Protein AF-A0A847X820-F1 (afdb_monomer_lite)

Structure (mmCIF, N/CA/C/O backbone):
data_AF-A0A847X820-F1
#
_entry.id   AF-A0A847X820-F1
#
loop_
_atom_site.group_PDB
_atom_site.id
_atom_site.type_symbol
_atom_site.label_atom_id
_atom_site.label_alt_id
_atom_site.label_comp_id
_atom_site.label_asym_id
_atom_site.label_entity_id
_atom_site.label_seq_id
_atom_site.pdbx_PDB_ins_code
_atom_site.Cartn_x
_atom_site.Cartn_y
_atom_site.Cartn_z
_atom_site.occupancy
_atom_site.B_iso_or_equiv
_atom_site.auth_seq_id
_atom_site.auth_comp_id
_atom_site.auth_asym_id
_atom_site.auth_atom_id
_atom_site.pdbx_PDB_model_num
ATOM 1 N N . MET A 1 1 ? 26.864 -3.664 -6.763 1.00 65.81 1 MET A N 1
ATOM 2 C CA . MET A 1 1 ? 25.427 -3.933 -6.557 1.00 65.81 1 MET A CA 1
ATOM 3 C C . MET A 1 1 ? 25.105 -3.655 -5.098 1.00 65.81 1 MET A C 1
ATOM 5 O O . MET A 1 1 ? 25.712 -4.297 -4.251 1.00 65.81 1 MET A O 1
ATOM 9 N N . LYS A 1 2 ? 24.266 -2.655 -4.798 1.00 79.19 2 LYS A N 1
ATOM 10 C CA . LYS A 1 2 ? 24.006 -2.195 -3.414 1.00 79.19 2 LYS A CA 1
ATOM 11 C C . LYS A 1 2 ? 22.777 -2.823 -2.749 1.00 79.19 2 LYS A C 1
ATOM 13 O O . LYS A 1 2 ? 22.626 -2.723 -1.538 1.00 79.19 2 LYS A O 1
ATOM 18 N N . GLY A 1 3 ? 21.934 -3.497 -3.524 1.00 87.81 3 GLY A N 1
ATOM 19 C CA . GLY A 1 3 ? 20.710 -4.133 -3.048 1.00 87.81 3 GLY A CA 1
ATOM 20 C C . GLY A 1 3 ? 19.633 -4.079 -4.122 1.00 87.81 3 GLY A C 1
ATOM 21 O O . GLY A 1 3 ? 19.946 -3.999 -5.312 1.00 87.81 3 GLY A O 1
ATOM 22 N N . SER A 1 4 ? 18.378 -4.076 -3.693 1.00 90.62 4 SER A N 1
ATOM 23 C CA . SER A 1 4 ? 17.191 -3.908 -4.533 1.00 90.62 4 SER A CA 1
ATOM 24 C C . SER A 1 4 ? 16.281 -2.842 -3.935 1.00 90.62 4 SER A C 1
ATOM 26 O O . SER A 1 4 ? 16.193 -2.744 -2.711 1.00 90.62 4 SER A O 1
ATOM 28 N N . ILE A 1 5 ? 15.568 -2.107 -4.784 1.00 91.00 5 ILE A N 1
ATOM 29 C CA . ILE A 1 5 ? 14.412 -1.307 -4.369 1.00 91.00 5 ILE A CA 1
ATOM 30 C C . ILE A 1 5 ? 13.167 -2.101 -4.761 1.00 91.00 5 ILE A C 1
ATOM 32 O O . ILE A 1 5 ? 13.130 -2.717 -5.819 1.00 91.00 5 ILE A O 1
ATOM 36 N N . THR A 1 6 ? 12.192 -2.190 -3.866 1.00 93.31 6 THR A N 1
ATOM 37 C CA . 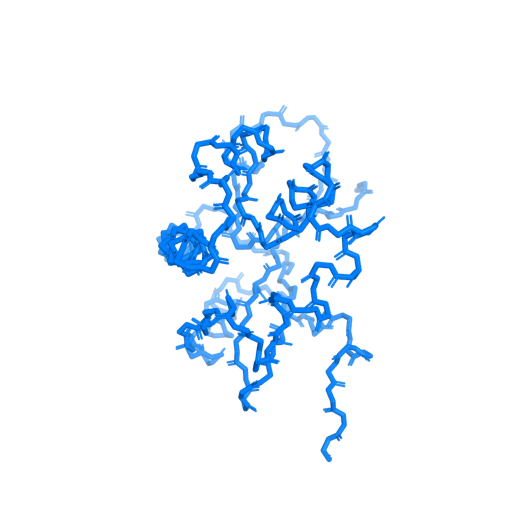THR A 1 6 ? 10.975 -2.987 -4.074 1.00 93.31 6 THR A CA 1
ATOM 38 C C . THR A 1 6 ? 9.798 -2.231 -3.489 1.00 93.31 6 THR A C 1
ATOM 40 O O . THR A 1 6 ? 9.193 -2.656 -2.509 1.00 93.31 6 THR A O 1
ATOM 43 N N . ASP A 1 7 ? 9.529 -1.055 -4.051 1.00 91.62 7 ASP A N 1
ATOM 44 C CA . ASP A 1 7 ? 8.403 -0.235 -3.619 1.00 91.62 7 ASP A CA 1
ATOM 45 C C . ASP A 1 7 ? 7.068 -0.921 -3.953 1.00 91.62 7 ASP A C 1
ATOM 47 O O . ASP A 1 7 ? 6.951 -1.717 -4.892 1.00 91.62 7 ASP A O 1
ATOM 51 N N . HIS A 1 8 ? 6.045 -0.618 -3.152 1.00 90.69 8 HIS A N 1
ATOM 52 C CA . HIS A 1 8 ? 4.735 -1.251 -3.267 1.00 90.69 8 HIS A CA 1
ATOM 53 C C . HIS A 1 8 ? 3.977 -0.824 -4.522 1.00 90.69 8 HIS A C 1
ATOM 55 O O . HIS A 1 8 ? 3.471 0.292 -4.574 1.00 90.69 8 HIS A O 1
ATOM 61 N N . ASP A 1 9 ? 3.778 -1.736 -5.471 1.00 90.19 9 ASP A N 1
ATOM 62 C CA . ASP A 1 9 ? 3.012 -1.492 -6.700 1.00 90.19 9 ASP A CA 1
ATOM 63 C C . ASP A 1 9 ? 3.512 -0.272 -7.532 1.00 90.19 9 ASP A C 1
ATOM 65 O O . ASP A 1 9 ? 2.728 0.302 -8.287 1.00 90.19 9 ASP A O 1
ATOM 69 N N . ASN A 1 10 ? 4.777 0.162 -7.394 1.00 91.06 10 ASN A N 1
ATOM 70 C CA . ASN A 1 10 ? 5.304 1.383 -8.034 1.00 91.06 10 ASN A CA 1
ATOM 71 C C . ASN A 1 10 ? 6.754 1.222 -8.522 1.00 91.06 10 ASN A C 1
ATOM 73 O O . ASN A 1 10 ? 7.566 0.559 -7.881 1.00 91.06 10 ASN A O 1
ATOM 77 N N . LEU A 1 11 ? 7.071 1.882 -9.641 1.00 91.31 11 LEU A N 1
ATOM 78 C CA . LEU A 1 11 ? 8.383 1.901 -10.297 1.00 91.31 11 LEU A CA 1
ATOM 79 C C . LEU A 1 11 ? 8.981 3.304 -10.459 1.00 91.31 11 LEU A C 1
ATOM 81 O O . LEU A 1 11 ? 10.046 3.443 -11.058 1.00 91.31 11 LEU A O 1
ATOM 85 N N . GLU A 1 12 ? 8.343 4.350 -9.926 1.00 88.69 12 GLU A N 1
ATOM 86 C CA . GLU A 1 12 ? 8.793 5.743 -10.067 1.00 88.69 12 GLU A CA 1
ATOM 87 C C . GLU A 1 12 ? 10.259 5.964 -9.682 1.00 88.69 12 GLU A C 1
ATOM 89 O O . GLU A 1 12 ? 10.933 6.778 -10.317 1.00 88.69 12 GLU A O 1
ATOM 94 N N . TYR A 1 13 ? 10.779 5.220 -8.697 1.00 87.88 13 TYR A N 1
ATOM 95 C CA . TYR A 1 13 ? 12.195 5.271 -8.332 1.00 87.88 13 TYR A CA 1
ATOM 96 C C . TYR A 1 13 ? 13.111 5.042 -9.544 1.00 87.88 13 TYR A C 1
ATOM 98 O O . TYR A 1 13 ? 14.100 5.758 -9.702 1.00 87.88 13 TYR A O 1
ATOM 106 N N . TYR A 1 14 ? 12.770 4.085 -10.411 1.00 87.88 14 TYR A N 1
ATOM 107 C CA . TYR A 1 14 ? 13.553 3.720 -11.593 1.00 87.88 14 TYR A CA 1
ATOM 108 C C . TYR A 1 14 ? 13.340 4.676 -12.769 1.00 87.88 14 TYR A C 1
ATOM 110 O O . TYR A 1 14 ? 14.263 4.902 -13.546 1.00 87.88 14 TYR A O 1
ATOM 118 N N . LEU A 1 15 ? 12.145 5.257 -12.894 1.00 85.94 15 LEU A N 1
ATOM 119 C CA . LEU A 1 15 ? 11.792 6.142 -14.009 1.00 85.94 15 LEU A CA 1
ATOM 120 C C . LEU A 1 15 ? 12.326 7.566 -13.835 1.00 85.94 15 LEU A C 1
ATOM 122 O O . LEU A 1 15 ? 12.746 8.198 -14.802 1.00 85.94 15 LEU A O 1
ATOM 126 N N . ASN A 1 16 ? 12.302 8.075 -12.602 1.00 83.00 16 ASN A N 1
ATOM 127 C CA . ASN A 1 16 ? 12.538 9.493 -12.323 1.00 83.00 16 ASN A CA 1
ATOM 128 C C . ASN A 1 16 ? 13.963 9.806 -11.874 1.00 83.00 16 ASN A C 1
ATOM 130 O O . ASN A 1 16 ? 14.294 10.968 -11.631 1.00 83.00 16 ASN A O 1
ATOM 134 N N . SER A 1 17 ? 14.819 8.794 -11.760 1.00 71.12 17 SER A N 1
ATOM 135 C CA . SER A 1 17 ? 16.104 8.971 -11.107 1.00 71.12 17 SER A CA 1
ATOM 136 C C . SER A 1 17 ? 17.277 8.598 -11.998 1.00 71.12 17 SER A C 1
ATOM 138 O O . SER A 1 17 ? 17.379 7.484 -12.505 1.00 71.12 17 SER A O 1
ATOM 140 N N . LYS A 1 18 ? 18.229 9.526 -12.113 1.00 63.91 18 LYS A N 1
ATOM 141 C CA . LYS A 1 18 ? 19.588 9.220 -12.559 1.00 63.91 18 LYS A CA 1
ATOM 142 C C . LYS A 1 18 ? 20.380 8.771 -11.339 1.00 63.91 18 LYS A C 1
ATOM 144 O O . LYS A 1 18 ? 20.942 9.604 -10.636 1.00 63.91 18 LYS A O 1
ATOM 149 N N . HIS A 1 19 ? 20.358 7.478 -11.043 1.00 66.31 19 HIS A N 1
ATOM 150 C CA . HIS A 1 19 ? 21.164 6.941 -9.950 1.00 66.31 19 HIS A CA 1
ATOM 151 C C . HIS A 1 19 ? 22.530 6.517 -10.477 1.00 66.31 19 HIS A C 1
ATOM 153 O O . HIS A 1 19 ? 22.615 5.710 -11.398 1.00 66.31 19 HIS A O 1
ATOM 159 N N . ASP A 1 20 ? 23.594 7.002 -9.838 1.00 61.19 20 ASP A N 1
ATOM 160 C CA . ASP A 1 20 ? 24.971 6.531 -10.064 1.00 61.19 20 ASP A CA 1
ATOM 161 C C . ASP A 1 20 ? 25.213 5.130 -9.456 1.00 61.19 20 ASP A C 1
ATOM 163 O O . ASP A 1 20 ? 26.300 4.557 -9.552 1.00 61.19 20 ASP A O 1
ATOM 167 N N . GLU A 1 21 ? 24.194 4.559 -8.805 1.00 72.44 21 GLU A N 1
ATOM 168 C CA . GLU A 1 21 ? 24.270 3.313 -8.053 1.00 72.44 21 GLU A CA 1
ATOM 169 C C . GLU A 1 21 ? 23.510 2.175 -8.737 1.00 72.44 21 GLU A C 1
ATOM 171 O O . GLU A 1 21 ? 22.346 2.296 -9.114 1.00 72.44 21 GLU A O 1
ATOM 176 N N . PHE A 1 22 ? 24.164 1.015 -8.835 1.00 80.00 22 PHE A N 1
ATOM 177 C CA . PHE A 1 22 ? 23.572 -0.185 -9.420 1.00 80.00 22 PHE A CA 1
ATOM 178 C C . PHE A 1 22 ? 22.734 -0.959 -8.384 1.00 80.00 22 PHE A C 1
ATOM 180 O O . PHE A 1 22 ? 23.289 -1.670 -7.526 1.00 80.00 22 PHE A O 1
ATOM 187 N N . PHE A 1 23 ? 21.408 -0.837 -8.485 1.00 87.62 23 PHE A N 1
ATOM 188 C CA . PHE A 1 23 ? 20.409 -1.653 -7.783 1.00 87.62 23 PHE A CA 1
ATOM 189 C C . PHE A 1 23 ? 19.844 -2.737 -8.705 1.00 87.62 23 PHE A C 1
ATOM 191 O O . PHE A 1 23 ? 19.736 -2.534 -9.910 1.00 87.62 23 PHE A O 1
ATOM 198 N N . ILE A 1 24 ? 19.439 -3.873 -8.133 1.00 91.88 24 ILE A N 1
ATOM 199 C CA . ILE A 1 24 ? 18.569 -4.823 -8.833 1.00 91.88 24 ILE A CA 1
ATOM 200 C C . ILE A 1 24 ? 17.181 -4.172 -8.957 1.00 91.88 24 ILE A C 1
ATOM 202 O O . ILE A 1 24 ? 16.617 -3.785 -7.924 1.00 91.88 24 ILE A O 1
ATOM 206 N N . PRO A 1 25 ? 16.619 -4.049 -10.175 1.00 92.88 25 PRO A N 1
ATOM 207 C CA . PRO A 1 25 ? 15.247 -3.607 -10.359 1.00 92.88 25 PRO A CA 1
ATOM 208 C C . PRO A 1 25 ? 14.265 -4.554 -9.683 1.00 92.88 25 PRO A C 1
ATOM 210 O O . PRO A 1 25 ? 14.356 -5.770 -9.874 1.00 92.88 25 PRO A O 1
ATOM 213 N N . GLY A 1 26 ? 13.332 -4.018 -8.907 1.00 95.19 26 GLY A N 1
ATOM 214 C CA . GLY A 1 26 ? 12.307 -4.820 -8.274 1.00 95.19 26 GLY A CA 1
ATOM 215 C C . GLY A 1 26 ? 11.063 -4.038 -7.882 1.00 95.19 26 GLY A C 1
ATOM 216 O O . GLY A 1 26 ? 11.023 -2.813 -7.904 1.00 95.19 26 GLY A O 1
ATOM 217 N N . ILE A 1 27 ? 10.020 -4.783 -7.548 1.00 95.69 27 ILE A N 1
ATOM 218 C CA . ILE A 1 27 ? 8.708 -4.264 -7.155 1.00 95.69 27 ILE A CA 1
ATOM 219 C C . ILE A 1 27 ? 8.065 -5.237 -6.173 1.00 95.69 27 ILE A C 1
ATOM 221 O O . ILE A 1 27 ? 8.247 -6.450 -6.293 1.00 95.69 27 ILE A O 1
ATOM 225 N N . GLU A 1 28 ? 7.317 -4.722 -5.202 1.00 95.56 28 GLU A N 1
ATOM 226 C CA . GLU A 1 28 ? 6.495 -5.543 -4.312 1.00 95.56 28 GLU A CA 1
ATOM 227 C C . GLU A 1 28 ? 5.017 -5.381 -4.672 1.00 95.56 28 GLU A C 1
ATOM 229 O O . GLU A 1 28 ? 4.390 -4.368 -4.356 1.00 95.56 28 GLU A O 1
ATOM 234 N N . PHE A 1 29 ? 4.436 -6.394 -5.311 1.00 93.69 29 PHE A N 1
ATOM 235 C CA . PHE A 1 29 ? 3.007 -6.417 -5.601 1.00 93.69 29 PHE A CA 1
ATOM 236 C C . PHE A 1 29 ? 2.221 -6.797 -4.355 1.00 93.69 29 PHE A C 1
ATOM 238 O O . PHE A 1 29 ? 2.383 -7.903 -3.840 1.00 93.69 29 PHE A O 1
ATOM 245 N N . GLY A 1 30 ? 1.319 -5.928 -3.903 1.00 90.44 30 GLY A N 1
ATOM 246 C CA . GLY A 1 30 ? 0.320 -6.310 -2.906 1.00 90.44 30 GLY A CA 1
ATOM 247 C C . GLY A 1 30 ? -0.856 -6.997 -3.594 1.00 90.44 30 GLY A C 1
ATOM 248 O O . GLY A 1 30 ? -1.427 -6.436 -4.523 1.00 90.44 30 GLY A O 1
ATOM 249 N N . LEU A 1 31 ? -1.283 -8.173 -3.156 1.00 88.06 31 LEU A N 1
ATOM 250 C CA . LEU A 1 31 ? -2.346 -8.951 -3.796 1.00 88.06 31 LEU A CA 1
ATOM 251 C C . LEU A 1 31 ? -3.326 -9.499 -2.767 1.00 88.06 31 LEU A C 1
ATOM 253 O O . LEU A 1 31 ? -3.097 -9.446 -1.561 1.00 88.06 31 LEU A O 1
ATOM 257 N N . THR A 1 32 ? -4.436 -10.029 -3.272 1.00 85.06 32 THR A N 1
ATOM 258 C CA . THR A 1 32 ? -5.392 -10.791 -2.474 1.00 85.06 32 THR A CA 1
ATOM 259 C C . THR A 1 32 ? -5.475 -12.197 -3.042 1.00 85.06 32 THR A C 1
ATOM 261 O O . THR A 1 32 ? -5.789 -12.372 -4.218 1.00 85.06 32 THR A O 1
ATOM 264 N N . TYR A 1 33 ? -5.200 -13.197 -2.211 1.00 84.56 33 TYR A N 1
ATOM 265 C CA . TYR A 1 33 ? -5.294 -14.607 -2.568 1.00 84.56 33 TYR A CA 1
ATOM 266 C C . TYR A 1 33 ? -6.067 -15.344 -1.481 1.00 84.56 33 TYR A C 1
ATOM 268 O O . TYR A 1 33 ? -5.734 -15.218 -0.309 1.00 84.56 33 TYR A O 1
ATOM 276 N N . LYS A 1 34 ? -7.125 -16.077 -1.858 1.00 83.38 34 LYS A N 1
ATOM 277 C CA . LYS A 1 34 ? -8.034 -16.751 -0.908 1.00 83.38 34 LYS A CA 1
ATOM 278 C C . LYS A 1 34 ? -8.510 -15.840 0.245 1.00 83.38 34 LYS A C 1
ATOM 280 O O . LYS A 1 34 ? -8.565 -16.257 1.391 1.00 83.38 34 LYS A O 1
ATOM 285 N N . ASN A 1 35 ? -8.863 -14.590 -0.066 1.00 77.69 35 ASN A N 1
ATOM 286 C CA . ASN A 1 35 ? -9.279 -13.561 0.904 1.00 77.69 35 ASN A CA 1
ATOM 287 C C . ASN A 1 35 ? -8.200 -13.112 1.910 1.00 77.69 35 ASN A C 1
ATOM 289 O O . ASN A 1 35 ? -8.509 -12.359 2.829 1.00 77.69 35 ASN A O 1
ATOM 293 N N . GLU A 1 36 ? -6.940 -13.500 1.714 1.00 81.00 36 GLU A N 1
ATOM 294 C CA . GLU A 1 36 ? -5.805 -13.027 2.505 1.00 81.00 36 GLU A CA 1
ATOM 295 C C . GLU A 1 36 ? -4.948 -12.053 1.689 1.00 81.00 36 GLU A C 1
ATOM 297 O O . GLU A 1 36 ? -4.828 -12.162 0.464 1.00 81.00 36 GLU A O 1
ATOM 302 N N . GLU A 1 37 ? -4.360 -11.072 2.371 1.00 84.75 37 GLU A N 1
ATOM 303 C CA . GLU A 1 37 ? -3.394 -10.150 1.773 1.00 84.75 37 GLU A CA 1
ATOM 304 C C . GLU A 1 37 ? -2.050 -10.870 1.641 1.00 84.75 37 GLU A C 1
ATOM 306 O O . GLU A 1 37 ? -1.482 -11.333 2.627 1.00 84.75 37 GLU A O 1
ATOM 311 N N . VAL A 1 38 ? -1.555 -10.992 0.412 1.00 88.50 38 VAL A N 1
ATOM 312 C CA . VAL A 1 38 ? -0.283 -11.655 0.104 1.00 88.50 38 VAL A CA 1
ATOM 313 C C . VAL A 1 38 ? 0.554 -10.734 -0.751 1.00 88.50 38 VAL A C 1
ATOM 315 O O . VAL A 1 38 ? 0.019 -10.039 -1.613 1.00 88.50 38 VAL A O 1
ATOM 318 N N . HIS A 1 39 ? 1.860 -10.707 -0.532 1.00 92.25 39 HIS A N 1
ATOM 319 C CA . HIS A 1 39 ? 2.743 -9.848 -1.307 1.00 92.25 39 HIS A CA 1
ATOM 320 C C . HIS A 1 39 ? 3.744 -10.682 -2.102 1.00 92.25 39 HIS A C 1
ATOM 322 O O . HIS A 1 39 ? 4.290 -11.667 -1.601 1.00 92.25 39 HIS A O 1
ATOM 328 N N . ILE A 1 40 ? 3.986 -10.287 -3.349 1.00 94.19 40 ILE A N 1
ATOM 329 C CA . ILE A 1 40 ? 4.953 -10.935 -4.235 1.00 94.19 40 ILE A CA 1
ATOM 330 C C . ILE A 1 40 ? 6.021 -9.913 -4.600 1.00 94.19 40 ILE A C 1
ATOM 332 O O . ILE A 1 40 ? 5.729 -8.896 -5.222 1.00 94.19 40 ILE A O 1
ATOM 336 N N . LEU A 1 41 ? 7.264 -10.211 -4.242 1.00 96.44 41 LEU A N 1
ATOM 337 C CA . LEU A 1 41 ? 8.432 -9.490 -4.730 1.00 96.44 41 LEU A CA 1
ATOM 338 C C . LEU A 1 41 ? 8.761 -9.998 -6.131 1.00 96.44 41 LEU A C 1
ATOM 340 O O . LEU A 1 41 ? 8.833 -11.208 -6.339 1.00 96.44 41 LEU A O 1
ATOM 344 N N . ALA A 1 42 ? 8.983 -9.093 -7.076 1.00 96.88 42 ALA A N 1
ATOM 345 C CA . ALA A 1 42 ? 9.525 -9.413 -8.388 1.00 96.88 42 ALA A CA 1
ATOM 346 C C . ALA A 1 42 ? 10.869 -8.709 -8.570 1.00 96.88 42 ALA A C 1
ATOM 348 O O . ALA A 1 42 ? 10.970 -7.513 -8.311 1.00 96.88 42 ALA A O 1
ATOM 349 N N . TYR A 1 43 ? 11.887 -9.445 -9.012 1.00 96.44 43 TYR A N 1
ATOM 350 C CA . TYR A 1 43 ? 13.251 -8.951 -9.219 1.00 96.44 43 TYR A CA 1
ATOM 351 C C . TYR A 1 43 ? 13.700 -9.129 -10.661 1.00 96.44 43 TYR A C 1
ATOM 353 O O . TYR A 1 43 ? 13.287 -10.080 -11.321 1.00 96.44 43 TYR A O 1
ATOM 361 N N . PHE A 1 44 ? 14.617 -8.267 -11.105 1.00 94.94 44 PHE A N 1
ATOM 362 C CA . PHE A 1 44 ? 15.106 -8.215 -12.486 1.00 94.94 44 PHE A CA 1
ATOM 363 C C . PHE A 1 44 ? 13.990 -7.923 -13.499 1.00 94.94 44 PHE A C 1
ATOM 365 O O . PHE A 1 44 ? 14.027 -8.404 -14.626 1.00 94.94 44 PHE A O 1
ATOM 372 N N . ILE A 1 45 ? 12.992 -7.147 -13.075 1.00 93.81 45 ILE A N 1
ATOM 373 C CA . ILE A 1 45 ? 11.916 -6.653 -13.939 1.00 93.81 45 ILE A CA 1
ATOM 374 C C . ILE A 1 45 ? 12.451 -5.653 -14.970 1.00 93.81 45 ILE A C 1
ATOM 376 O O . ILE A 1 45 ? 13.393 -4.908 -14.683 1.00 93.81 45 ILE A O 1
ATOM 380 N N . ASP A 1 46 ? 11.821 -5.599 -16.143 1.00 93.62 46 ASP A N 1
ATOM 381 C CA . ASP A 1 46 ? 12.033 -4.503 -17.081 1.00 93.62 46 ASP A CA 1
ATOM 382 C C . ASP A 1 46 ? 11.186 -3.306 -16.636 1.00 93.62 46 ASP A C 1
ATOM 384 O O . ASP A 1 46 ? 9.962 -3.296 -16.740 1.00 93.62 46 ASP A O 1
ATOM 388 N N . THR A 1 47 ? 11.842 -2.275 -16.108 1.00 91.75 47 THR A N 1
ATOM 389 C CA . THR A 1 47 ? 11.167 -1.084 -15.574 1.00 91.75 47 THR A CA 1
ATOM 390 C C . THR A 1 47 ? 10.569 -0.188 -16.657 1.00 91.75 47 THR A C 1
ATOM 392 O O . THR A 1 47 ? 9.895 0.783 -16.322 1.00 91.75 47 THR A O 1
ATOM 395 N N . TYR A 1 48 ? 10.819 -0.488 -17.935 1.00 91.81 48 TYR A N 1
ATOM 396 C CA . TYR A 1 48 ? 10.244 0.211 -19.083 1.00 91.81 48 TYR A CA 1
ATOM 397 C C . TYR A 1 48 ? 9.160 -0.605 -19.797 1.00 91.81 48 TYR A C 1
ATOM 399 O O . TYR A 1 48 ? 8.586 -0.117 -20.774 1.00 91.81 48 TYR A O 1
ATOM 407 N N . ASP A 1 49 ? 8.853 -1.817 -19.321 1.00 95.25 49 ASP A N 1
ATOM 408 C CA . ASP A 1 49 ? 7.778 -2.628 -19.882 1.00 95.25 49 ASP A CA 1
ATOM 409 C C . ASP A 1 49 ? 6.427 -1.911 -19.744 1.00 95.25 49 ASP A C 1
ATOM 411 O O . ASP A 1 49 ? 5.986 -1.544 -18.652 1.00 95.25 49 ASP A O 1
ATOM 415 N N . LYS A 1 50 ? 5.753 -1.702 -20.877 1.00 95.06 50 LYS A N 1
ATOM 416 C CA . LYS A 1 50 ? 4.521 -0.910 -20.925 1.00 95.06 50 LYS A CA 1
ATOM 417 C C . LYS A 1 50 ? 3.387 -1.577 -20.149 1.00 95.06 50 LYS A C 1
ATOM 419 O O . LYS A 1 50 ? 2.626 -0.884 -19.480 1.00 95.06 50 LYS A O 1
ATOM 424 N N . GLU A 1 51 ? 3.262 -2.899 -20.252 1.00 95.12 51 GLU A N 1
ATOM 425 C CA . GLU A 1 51 ? 2.201 -3.641 -19.567 1.00 95.12 51 GLU A CA 1
ATOM 426 C C . GLU A 1 51 ? 2.365 -3.544 -18.045 1.00 95.12 51 GLU A C 1
ATOM 428 O O . GLU A 1 51 ? 1.403 -3.239 -17.336 1.00 95.12 51 GLU A O 1
ATOM 433 N N . LEU A 1 52 ? 3.591 -3.714 -17.548 1.00 94.44 52 LEU A N 1
ATOM 434 C CA . LEU A 1 52 ? 3.923 -3.517 -16.144 1.00 94.44 52 LEU A CA 1
ATOM 435 C C . LEU A 1 52 ? 3.650 -2.079 -15.675 1.00 94.44 52 LEU A C 1
ATOM 437 O O . LEU A 1 52 ? 3.052 -1.883 -14.616 1.00 94.44 52 LEU A O 1
ATOM 441 N N . LEU A 1 53 ? 4.037 -1.068 -16.454 1.00 94.44 53 LEU A N 1
ATOM 442 C CA . LEU A 1 53 ? 3.781 0.333 -16.109 1.00 94.44 53 LEU A CA 1
ATOM 443 C C . LEU A 1 53 ? 2.281 0.640 -16.024 1.00 94.44 53 LEU A C 1
ATOM 445 O O . LEU A 1 53 ? 1.824 1.159 -15.003 1.00 94.44 53 LEU A O 1
ATOM 449 N N . ASP A 1 54 ? 1.500 0.254 -17.035 1.00 93.62 54 ASP A N 1
ATOM 450 C CA . ASP A 1 54 ? 0.042 0.440 -17.048 1.00 93.62 54 ASP A CA 1
ATOM 451 C C . ASP A 1 54 ? -0.621 -0.255 -15.844 1.00 93.62 54 ASP A C 1
ATOM 453 O O . ASP A 1 54 ? -1.528 0.287 -15.199 1.00 93.62 54 ASP A O 1
ATOM 457 N N . LEU A 1 55 ? -0.129 -1.445 -15.491 1.00 92.19 55 LEU A N 1
ATOM 458 C CA . LEU A 1 55 ? -0.561 -2.175 -14.310 1.00 92.19 55 LEU A CA 1
ATOM 459 C C . LEU A 1 55 ? -0.284 -1.390 -13.015 1.00 92.19 55 LEU A C 1
ATOM 461 O O . LEU A 1 55 ? -1.177 -1.289 -12.169 1.00 92.19 55 LEU A O 1
ATOM 465 N N . THR A 1 56 ? 0.919 -0.830 -12.838 1.00 92.38 56 THR A N 1
ATOM 466 C CA . THR A 1 56 ? 1.245 -0.049 -11.629 1.00 92.38 56 THR A CA 1
ATOM 467 C C . THR A 1 56 ? 0.344 1.175 -11.478 1.00 92.38 56 THR A C 1
ATOM 469 O O . THR A 1 56 ? -0.137 1.440 -10.377 1.00 92.38 56 THR A O 1
ATOM 472 N N . VAL A 1 57 ? 0.021 1.867 -12.576 1.00 92.38 57 VAL A N 1
ATOM 473 C CA . VAL A 1 57 ? -0.927 2.995 -12.572 1.00 92.38 57 VAL A CA 1
ATOM 474 C C . VAL A 1 57 ? -2.294 2.540 -12.064 1.00 92.38 57 VAL A C 1
ATOM 476 O O . VAL A 1 57 ? -2.817 3.100 -11.100 1.00 92.38 57 VAL A O 1
ATOM 479 N N . LYS A 1 58 ? -2.838 1.455 -12.627 1.00 91.69 58 LYS A N 1
ATOM 480 C CA . LYS A 1 58 ? -4.122 0.884 -12.195 1.00 91.69 58 LYS A CA 1
ATOM 481 C C . LYS A 1 58 ? -4.111 0.492 -10.713 1.00 91.69 58 LYS A C 1
ATOM 483 O O . LYS A 1 58 ? -5.069 0.763 -9.989 1.00 91.69 58 LYS A O 1
ATOM 488 N N . LEU A 1 59 ? -3.032 -0.128 -10.231 1.00 91.06 59 LEU A N 1
ATOM 489 C CA . LEU A 1 59 ? -2.892 -0.516 -8.822 1.00 91.06 59 LEU A CA 1
ATOM 490 C C . LEU A 1 59 ? -2.868 0.699 -7.882 1.00 91.06 59 LEU A C 1
ATOM 492 O O . LEU A 1 59 ? -3.483 0.658 -6.809 1.00 91.06 59 LEU A O 1
ATOM 496 N N . GLN A 1 60 ? -2.198 1.779 -8.284 1.00 90.88 60 GLN A N 1
ATOM 497 C CA . GLN A 1 60 ? -2.144 3.030 -7.530 1.00 90.88 60 GLN A CA 1
ATOM 498 C C . GLN A 1 60 ? -3.498 3.749 -7.511 1.00 90.88 60 GLN A C 1
ATOM 500 O O . GLN A 1 60 ? -3.952 4.176 -6.447 1.00 90.88 60 GLN A O 1
ATOM 505 N N . GLU A 1 61 ? -4.213 3.803 -8.634 1.00 92.06 61 GLU A N 1
ATOM 506 C CA . GLU A 1 61 ? -5.575 4.345 -8.683 1.00 92.06 61 GLU A CA 1
ATOM 507 C C . GLU A 1 61 ? -6.532 3.558 -7.776 1.00 92.06 61 GLU A C 1
ATOM 509 O O . GLU A 1 61 ? -7.284 4.134 -6.984 1.00 92.06 61 GLU A O 1
ATOM 514 N N . ASP A 1 62 ? -6.488 2.226 -7.843 1.00 91.94 62 ASP A N 1
ATOM 515 C CA . ASP A 1 62 ? -7.289 1.335 -7.003 1.00 91.94 62 ASP A CA 1
ATOM 516 C C . ASP A 1 62 ? -7.013 1.553 -5.512 1.00 91.94 62 ASP A C 1
ATOM 518 O O . ASP A 1 62 ? -7.931 1.559 -4.685 1.00 91.94 62 ASP A O 1
ATOM 522 N N . ARG A 1 63 ? -5.745 1.750 -5.157 1.00 92.56 63 ARG A N 1
ATOM 523 C CA . ARG A 1 63 ? -5.298 2.085 -3.805 1.00 92.56 63 ARG A CA 1
ATOM 524 C C . ARG A 1 63 ? -5.837 3.439 -3.355 1.00 92.56 63 ARG A C 1
ATOM 526 O O . ARG A 1 63 ? -6.454 3.487 -2.292 1.00 92.56 63 ARG A O 1
ATOM 533 N N . ASN A 1 64 ? -5.704 4.487 -4.162 1.00 93.56 64 ASN A N 1
ATOM 534 C CA . ASN A 1 64 ? -6.190 5.826 -3.821 1.00 93.56 64 ASN A CA 1
ATOM 535 C C . ASN A 1 64 ? -7.708 5.835 -3.609 1.00 93.56 64 ASN A C 1
ATOM 537 O O . ASN A 1 64 ? -8.192 6.358 -2.604 1.00 93.56 64 ASN A O 1
ATOM 541 N N . ARG A 1 65 ? -8.469 5.143 -4.470 1.00 94.81 65 ARG A N 1
ATOM 542 C CA . ARG A 1 65 ? -9.924 4.992 -4.292 1.00 94.81 65 ARG A CA 1
ATOM 543 C C . ARG A 1 65 ? -10.287 4.286 -2.986 1.00 94.81 65 ARG A C 1
ATOM 545 O O . ARG A 1 65 ? -11.274 4.654 -2.353 1.00 94.81 65 ARG A O 1
ATOM 552 N N . ARG A 1 66 ? -9.526 3.269 -2.568 1.00 95.00 66 ARG A N 1
ATOM 553 C CA . ARG A 1 66 ? -9.765 2.587 -1.283 1.00 95.00 66 ARG A CA 1
ATOM 554 C C . ARG A 1 66 ? -9.430 3.473 -0.094 1.00 95.00 66 ARG A C 1
ATOM 556 O O . ARG A 1 66 ? -10.217 3.506 0.840 1.00 95.00 66 ARG A O 1
ATOM 563 N N . ILE A 1 67 ? -8.324 4.215 -0.149 1.00 96.50 67 ILE A N 1
ATOM 564 C CA . ILE A 1 67 ? -7.962 5.183 0.894 1.00 96.50 67 ILE A CA 1
ATOM 565 C C . ILE A 1 67 ? -9.069 6.228 1.055 1.00 96.50 67 ILE A C 1
ATOM 567 O O . ILE A 1 67 ? -9.528 6.447 2.171 1.00 96.50 67 ILE A O 1
ATOM 571 N N . HIS A 1 68 ? -9.582 6.774 -0.051 1.00 96.88 68 HIS A N 1
ATOM 572 C CA . HIS A 1 68 ? -10.739 7.672 -0.031 1.00 96.88 68 HIS A CA 1
ATOM 573 C C . HIS A 1 68 ? -11.955 7.045 0.664 1.00 96.88 68 HIS A C 1
ATOM 575 O O . HIS A 1 68 ? -12.553 7.662 1.540 1.00 96.88 68 HIS A O 1
ATOM 581 N N . LYS A 1 69 ? -12.308 5.802 0.315 1.00 97.94 69 LYS A N 1
ATOM 582 C CA . LYS A 1 69 ? -13.433 5.090 0.942 1.00 97.94 69 LYS A CA 1
ATOM 583 C C . LYS A 1 69 ? -13.215 4.832 2.432 1.00 97.94 69 LYS A C 1
ATOM 585 O O . LYS A 1 69 ? -14.142 5.017 3.207 1.00 97.94 69 LYS A O 1
ATOM 590 N N . THR A 1 70 ? -12.011 4.437 2.843 1.00 98.25 70 THR A N 1
ATOM 591 C CA . THR A 1 70 ? -11.674 4.254 4.261 1.00 98.25 70 THR A CA 1
ATOM 592 C C . THR A 1 70 ? -11.820 5.563 5.032 1.00 98.25 70 THR A C 1
ATOM 594 O O . THR A 1 70 ? -12.372 5.556 6.127 1.00 98.25 70 THR A O 1
ATOM 597 N N . VAL A 1 71 ? -11.376 6.688 4.463 1.00 98.19 71 VAL A N 1
ATOM 598 C CA . VAL A 1 71 ? -11.553 8.011 5.079 1.00 98.19 71 VAL A CA 1
ATOM 599 C C . VAL A 1 71 ? -13.035 8.360 5.231 1.00 98.19 71 VAL A C 1
ATOM 601 O O . VAL A 1 71 ? -13.425 8.814 6.299 1.00 98.19 71 VAL A O 1
ATOM 604 N N . LEU A 1 72 ? -13.868 8.094 4.218 1.00 98.12 72 LEU A N 1
ATOM 605 C CA . LEU A 1 72 ? -15.318 8.309 4.313 1.00 98.12 72 LEU A CA 1
ATOM 606 C C . LEU A 1 72 ? -15.950 7.468 5.430 1.00 98.12 72 LEU A C 1
ATOM 608 O O . LEU A 1 72 ? -16.659 8.014 6.265 1.00 98.12 72 LEU A O 1
ATOM 612 N N . LEU A 1 73 ? -15.616 6.174 5.509 1.00 98.50 73 LEU A N 1
ATOM 613 C CA . LEU A 1 73 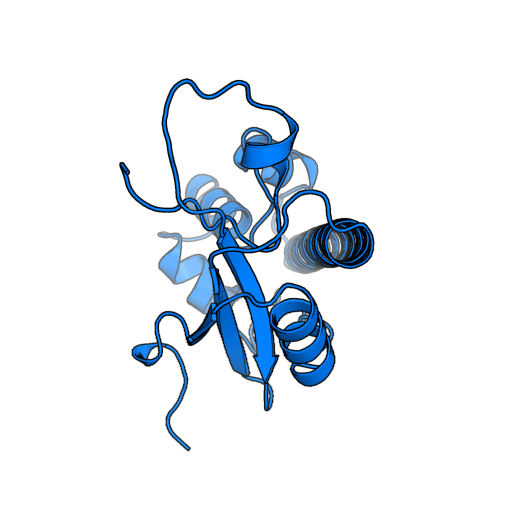? -16.106 5.295 6.579 1.00 98.50 73 LEU A CA 1
ATOM 614 C C . LEU A 1 73 ? -15.700 5.795 7.969 1.00 98.50 73 LEU A C 1
ATOM 616 O O . LEU A 1 73 ? -16.485 5.736 8.907 1.00 98.50 73 LEU A O 1
ATOM 620 N N . LEU A 1 74 ? -14.475 6.299 8.118 1.00 98.44 74 LEU A N 1
ATOM 621 C CA . LEU A 1 74 ? -14.029 6.897 9.374 1.00 98.44 74 LEU A CA 1
ATOM 622 C C . LEU A 1 74 ? -14.785 8.201 9.669 1.00 98.44 74 LEU A C 1
ATOM 624 O O . LEU A 1 74 ? -15.192 8.429 10.806 1.00 98.44 74 LEU A O 1
ATOM 628 N N . SER A 1 75 ? -15.036 9.033 8.661 1.00 97.06 75 SER A N 1
ATOM 629 C CA . SER A 1 75 ? -15.844 10.238 8.851 1.00 97.06 75 SER A CA 1
ATOM 630 C C . SER A 1 75 ? -17.259 9.907 9.333 1.00 97.06 75 SER A C 1
ATOM 632 O O . SER A 1 75 ? -17.750 10.562 10.251 1.00 97.06 75 SER A O 1
ATOM 634 N N . ASP A 1 76 ? -17.884 8.863 8.782 1.00 97.81 76 ASP A N 1
ATOM 635 C CA . ASP A 1 76 ? -19.212 8.389 9.199 1.00 97.81 76 ASP A 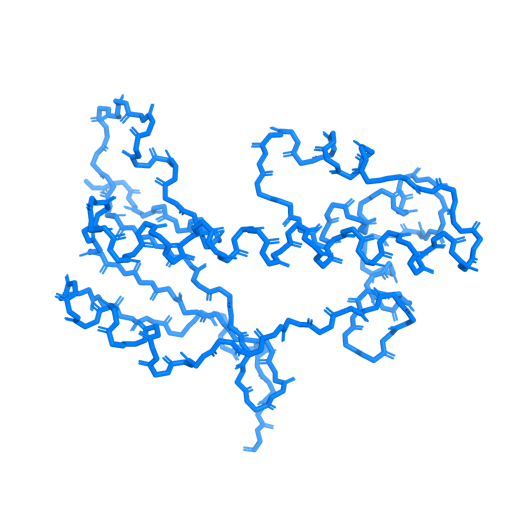CA 1
ATOM 636 C C . ASP A 1 76 ? -19.220 7.851 10.642 1.00 97.81 76 ASP A C 1
ATOM 638 O O . ASP A 1 76 ? -20.235 7.910 11.334 1.00 97.81 76 ASP A O 1
ATOM 642 N N . LEU A 1 77 ? -18.072 7.368 11.128 1.00 97.56 77 LEU A N 1
ATOM 643 C CA . LEU A 1 77 ? -17.866 6.946 12.519 1.00 97.56 77 LEU A CA 1
ATOM 644 C C . LEU A 1 77 ? -17.562 8.117 13.473 1.00 97.56 77 LEU A C 1
ATOM 646 O O . LEU A 1 77 ? -17.347 7.892 14.664 1.00 97.56 77 LEU A O 1
ATOM 650 N N . GLY A 1 78 ? -17.544 9.358 12.975 1.00 97.06 78 GLY A N 1
ATOM 651 C CA . GLY A 1 78 ? -17.305 10.567 13.766 1.00 97.06 78 GLY A CA 1
ATOM 652 C C . GLY A 1 78 ? -15.838 10.995 13.864 1.00 97.06 78 GLY A C 1
ATOM 653 O O . GLY A 1 78 ? -15.517 11.890 14.649 1.00 97.06 78 GLY A O 1
ATOM 654 N N . PHE A 1 79 ? -14.931 10.395 13.084 1.00 97.94 79 PHE A N 1
ATOM 655 C CA . PHE A 1 79 ? -13.538 10.840 13.022 1.00 97.94 79 PHE A CA 1
ATOM 656 C C . PHE A 1 79 ? -13.412 12.090 12.147 1.00 97.94 79 PHE A C 1
ATOM 658 O O . PHE A 1 79 ? -13.756 12.078 10.969 1.00 97.94 79 PHE A O 1
ATOM 665 N N . SER A 1 80 ? -12.843 13.166 12.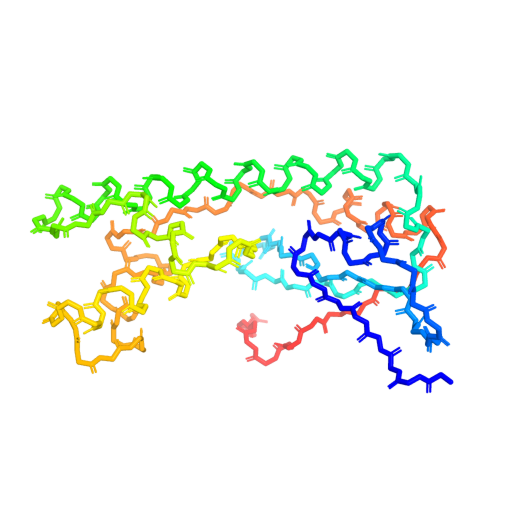691 1.00 97.06 80 SER A N 1
ATOM 666 C CA . SER A 1 80 ? -12.530 14.374 11.925 1.00 97.06 80 SER A CA 1
ATOM 667 C C . SER A 1 80 ? -11.212 14.182 11.175 1.00 97.06 80 SER A C 1
ATOM 669 O O . SER A 1 80 ? -10.170 14.696 11.593 1.00 97.06 80 SER A O 1
ATOM 671 N N . ILE A 1 81 ? -11.242 13.420 10.083 1.00 96.06 81 ILE A N 1
ATOM 672 C CA . ILE A 1 81 ? -10.096 13.190 9.196 1.00 96.06 81 ILE A CA 1
ATOM 673 C C . ILE A 1 81 ? -10.471 13.451 7.736 1.00 96.06 81 ILE A C 1
ATOM 675 O O . ILE A 1 81 ? -11.602 13.188 7.332 1.00 96.06 81 ILE A O 1
ATOM 679 N N . THR A 1 82 ? -9.522 13.929 6.932 1.00 96.75 82 THR A N 1
ATOM 680 C CA . THR A 1 82 ? -9.738 14.134 5.490 1.00 96.75 82 THR A CA 1
ATOM 681 C C . THR A 1 82 ? -8.727 13.379 4.634 1.00 96.75 82 THR A C 1
ATOM 683 O O . THR A 1 82 ? -7.663 12.967 5.104 1.00 96.75 82 THR A O 1
ATOM 686 N N . TYR A 1 83 ? -9.050 13.192 3.353 1.00 96.06 83 TYR A N 1
ATOM 687 C CA . TYR A 1 83 ? -8.150 12.529 2.411 1.00 96.06 83 TYR A CA 1
ATOM 688 C C . TYR A 1 83 ? -6.855 13.328 2.228 1.00 96.06 83 TYR A C 1
ATOM 690 O O . TYR A 1 83 ? -5.771 12.755 2.218 1.00 96.06 83 TYR A O 1
ATOM 698 N N . GLU A 1 84 ? -6.951 14.655 2.185 1.00 96.25 84 GLU A N 1
ATOM 699 C CA . GLU A 1 84 ? -5.816 15.567 2.033 1.00 96.25 84 GLU A CA 1
ATOM 700 C C . GLU A 1 84 ? -4.862 15.485 3.231 1.00 96.25 84 GLU A C 1
ATOM 702 O O . GLU A 1 84 ? -3.653 15.649 3.085 1.00 96.25 84 GLU A O 1
ATOM 707 N N . GLU A 1 85 ? -5.372 15.225 4.437 1.00 96.44 85 GLU A N 1
ATOM 708 C CA . GLU A 1 85 ? -4.515 14.987 5.600 1.00 96.44 85 GLU A CA 1
ATOM 709 C C . GLU A 1 85 ? -3.717 13.688 5.458 1.00 96.44 85 GLU A C 1
ATOM 711 O O . GLU A 1 85 ? -2.514 13.674 5.728 1.00 96.44 85 GLU A O 1
ATOM 716 N N . VAL A 1 86 ? -4.362 12.621 4.979 1.00 96.31 86 VAL A N 1
ATOM 717 C CA . VAL A 1 86 ? -3.700 11.340 4.688 1.00 96.31 86 VAL A CA 1
ATOM 718 C C . VAL A 1 86 ? -2.678 11.502 3.558 1.00 96.31 86 VAL A C 1
ATOM 720 O O . VAL A 1 86 ? -1.571 10.965 3.636 1.00 96.31 86 VAL A O 1
ATOM 723 N N . GLU A 1 87 ? -3.004 12.292 2.536 1.00 94.44 87 GLU A N 1
ATOM 724 C CA . GLU A 1 87 ? -2.099 12.618 1.437 1.00 94.44 87 GLU A CA 1
ATOM 725 C C . GLU A 1 87 ? -0.864 13.374 1.927 1.00 94.44 87 GLU A C 1
ATOM 727 O O . GLU A 1 87 ? 0.263 12.950 1.664 1.00 94.44 87 GLU A O 1
ATOM 732 N N . ARG A 1 88 ? -1.038 14.423 2.741 1.00 94.88 88 ARG A N 1
ATOM 733 C CA . ARG A 1 88 ? 0.090 15.143 3.354 1.00 94.88 88 ARG A CA 1
ATOM 734 C C . ARG A 1 88 ? 0.963 14.223 4.205 1.00 94.88 88 ARG A C 1
ATOM 736 O O . ARG A 1 88 ? 2.185 14.384 4.204 1.00 94.88 88 ARG A O 1
ATOM 743 N N . LYS A 1 89 ? 0.374 13.237 4.895 1.00 92.75 89 LYS A N 1
ATOM 744 C CA . LYS A 1 89 ? 1.136 12.252 5.681 1.00 92.75 89 LYS A CA 1
ATOM 745 C C . LYS A 1 89 ? 2.035 11.367 4.835 1.00 92.75 89 LYS A C 1
ATOM 747 O O . LYS A 1 89 ? 3.141 11.057 5.271 1.00 92.75 89 LYS A O 1
ATOM 752 N N . SER A 1 90 ? 1.624 11.050 3.611 1.00 90.62 90 SER A N 1
ATOM 753 C CA . SER A 1 90 ? 2.452 10.270 2.689 1.00 90.62 90 SER A CA 1
ATOM 754 C C . SER A 1 90 ? 3.733 10.981 2.249 1.00 90.62 90 SER A C 1
ATOM 756 O O . SER A 1 90 ? 4.662 10.322 1.789 1.00 90.62 90 SER A O 1
ATOM 758 N N . LYS A 1 91 ? 3.810 12.315 2.386 1.00 88.88 91 LYS A N 1
ATOM 759 C CA . LYS A 1 91 ? 4.942 13.138 1.924 1.00 88.88 91 LYS A CA 1
ATOM 760 C C . LYS A 1 91 ? 5.272 12.907 0.441 1.00 88.88 91 LYS A C 1
ATOM 762 O O . LYS A 1 91 ? 6.441 12.821 0.074 1.00 88.88 91 LYS A O 1
ATOM 767 N N . GLY A 1 92 ? 4.238 12.767 -0.389 1.00 80.06 92 GLY A N 1
ATOM 768 C CA . GLY A 1 92 ? 4.379 12.493 -1.822 1.00 80.06 92 GLY A CA 1
ATOM 769 C C . GLY A 1 92 ? 4.750 11.044 -2.149 1.00 80.06 92 GLY A C 1
ATOM 770 O O . GLY A 1 92 ? 5.109 10.759 -3.283 1.00 80.06 92 GLY A O 1
ATOM 771 N N . LYS A 1 93 ? 4.689 10.133 -1.170 1.00 83.56 93 LYS A N 1
ATOM 772 C CA . LYS A 1 93 ? 4.843 8.690 -1.385 1.00 83.56 93 LYS A CA 1
ATOM 773 C C . LYS A 1 93 ? 3.487 8.022 -1.612 1.00 83.56 93 LYS A C 1
ATOM 775 O O . LYS A 1 93 ? 2.423 8.599 -1.410 1.00 83.56 93 LYS A O 1
ATOM 780 N N . ILE A 1 94 ? 3.537 6.744 -1.960 1.00 87.62 94 ILE A N 1
ATOM 781 C CA . ILE A 1 94 ? 2.372 5.889 -2.197 1.00 87.62 94 ILE A CA 1
ATOM 782 C C . ILE A 1 94 ? 1.487 5.817 -0.950 1.00 87.62 94 ILE A C 1
ATOM 784 O O . ILE A 1 94 ? 1.943 5.434 0.129 1.00 87.62 94 ILE A O 1
ATOM 788 N N . LEU A 1 95 ? 0.197 6.128 -1.096 1.00 92.44 95 LEU A N 1
ATOM 789 C CA . LEU A 1 95 ? -0.743 6.117 0.022 1.00 92.44 95 LEU A CA 1
ATOM 790 C C . LEU A 1 95 ? -0.960 4.709 0.597 1.00 92.44 95 LEU A C 1
ATOM 792 O O . LEU A 1 95 ? -1.063 3.704 -0.110 1.00 92.44 95 LEU A O 1
ATOM 796 N N . SER A 1 96 ? -1.073 4.616 1.918 1.00 91.94 96 SER A N 1
ATOM 797 C CA . SER A 1 96 ? -1.273 3.347 2.609 1.00 91.94 96 SER A CA 1
ATOM 798 C C . SER A 1 96 ? -2.205 3.511 3.805 1.00 91.94 96 SER A C 1
ATOM 800 O O . SER A 1 96 ? -2.398 4.610 4.325 1.00 91.94 96 SER A O 1
ATOM 802 N N . ARG A 1 97 ? -2.767 2.389 4.271 1.00 94.44 97 ARG A N 1
ATOM 803 C CA . ARG A 1 97 ? -3.543 2.352 5.520 1.00 94.44 97 ARG A CA 1
ATOM 804 C C . ARG A 1 97 ? -2.694 2.750 6.728 1.00 94.44 97 ARG A C 1
ATOM 806 O O . ARG A 1 97 ? -3.246 3.251 7.700 1.00 94.44 97 ARG A O 1
ATOM 813 N N . SER A 1 98 ? -1.372 2.588 6.655 1.00 95.12 98 SER A N 1
ATOM 814 C CA . SER A 1 98 ? -0.463 3.025 7.715 1.00 95.12 98 SER A CA 1
ATOM 815 C C . SER A 1 98 ? -0.522 4.535 7.916 1.00 95.12 98 SER A C 1
ATOM 817 O O . SER A 1 98 ? -0.613 4.964 9.057 1.00 95.12 98 SER A O 1
ATOM 819 N N . HIS A 1 99 ? -0.623 5.333 6.845 1.00 97.25 99 HIS A N 1
ATOM 820 C CA . HIS A 1 99 ? -0.787 6.790 6.967 1.00 97.25 99 HIS A CA 1
ATOM 821 C C . HIS A 1 99 ? -2.102 7.176 7.663 1.00 97.25 99 HIS A C 1
ATOM 823 O O . HIS A 1 99 ? -2.152 8.152 8.405 1.00 97.25 99 HIS A O 1
ATOM 829 N N . ILE A 1 100 ? -3.170 6.395 7.461 1.00 98.00 100 ILE A N 1
ATOM 830 C CA . ILE A 1 100 ? -4.443 6.585 8.171 1.00 98.00 100 ILE A CA 1
ATOM 831 C C . ILE A 1 100 ? -4.274 6.235 9.653 1.00 98.00 100 ILE A C 1
ATOM 833 O O . ILE A 1 100 ? -4.704 6.998 10.511 1.00 98.00 100 ILE A O 1
ATOM 837 N N . GLY A 1 101 ? -3.629 5.107 9.966 1.00 97.94 101 GLY A N 1
ATOM 838 C CA . GLY A 1 101 ? -3.366 4.702 11.349 1.00 97.94 101 GLY A CA 1
ATOM 839 C C . GLY A 1 101 ? -2.451 5.672 12.103 1.00 97.94 101 GLY A C 1
ATOM 840 O O . GLY A 1 101 ? -2.680 5.940 13.278 1.00 97.94 101 GLY A O 1
ATOM 841 N N . GLU A 1 102 ? -1.456 6.243 11.424 1.00 97.69 102 GLU A N 1
ATOM 842 C CA . GLU A 1 102 ? -0.635 7.343 11.939 1.00 97.69 102 GLU A CA 1
ATOM 843 C C . GLU A 1 102 ? -1.498 8.562 12.257 1.00 97.69 102 GLU A C 1
ATOM 845 O O . GLU A 1 102 ? -1.442 9.070 13.372 1.00 97.69 102 GLU A O 1
ATOM 850 N N . LEU A 1 103 ? -2.351 8.989 11.322 1.00 97.75 103 LEU A N 1
ATOM 851 C CA . LEU A 1 103 ? -3.215 10.153 11.514 1.00 97.75 103 LEU A CA 1
ATOM 852 C C . LEU A 1 103 ? -4.210 9.961 12.669 1.00 97.75 103 LEU A C 1
ATOM 854 O O . LEU A 1 103 ? -4.424 10.879 13.458 1.00 97.75 103 LEU A O 1
ATOM 858 N N . LEU A 1 104 ? -4.808 8.774 12.790 1.00 98.31 104 LEU A N 1
ATOM 859 C CA . LEU A 1 104 ? -5.714 8.439 13.891 1.00 98.31 104 LEU A CA 1
ATOM 860 C C . LEU A 1 104 ? -4.996 8.479 15.247 1.00 98.31 104 LEU A C 1
ATOM 862 O O . LEU A 1 104 ? -5.537 9.027 16.210 1.00 98.31 104 LEU A O 1
ATOM 866 N N . ALA A 1 105 ? -3.775 7.944 15.322 1.00 98.00 105 ALA A N 1
ATOM 867 C CA . ALA A 1 105 ? -2.977 7.985 16.541 1.00 98.00 105 ALA A CA 1
ATOM 868 C C . ALA A 1 105 ? -2.543 9.413 16.902 1.00 98.00 105 ALA A C 1
ATOM 870 O O . ALA A 1 105 ? -2.719 9.851 18.036 1.00 98.00 105 ALA A O 1
ATOM 871 N N . GLU A 1 106 ? -2.043 10.177 15.931 1.00 97.44 106 GLU A N 1
ATOM 872 C CA . GLU A 1 106 ? -1.613 11.562 16.140 1.00 97.44 106 GLU A CA 1
ATOM 873 C C . GLU A 1 106 ? -2.750 12.485 16.591 1.00 97.44 106 GLU A C 1
ATOM 875 O O . GLU A 1 106 ? -2.529 13.384 17.400 1.00 97.44 106 GLU A O 1
ATOM 880 N N . LYS A 1 107 ? -3.975 12.264 16.100 1.00 97.44 107 LYS A N 1
ATOM 881 C CA . LYS A 1 107 ? -5.162 13.025 16.518 1.00 97.44 107 LYS A CA 1
ATOM 882 C C . LYS A 1 107 ? -5.756 12.563 17.853 1.00 97.44 107 LYS A C 1
ATOM 884 O O . LYS A 1 107 ? -6.765 13.114 18.285 1.00 97.44 107 LYS A O 1
ATOM 889 N N . GLY A 1 108 ? -5.159 11.563 18.503 1.00 97.50 108 GLY A N 1
ATOM 890 C CA . GLY A 1 108 ? -5.610 11.046 19.795 1.00 97.50 108 GLY A CA 1
ATOM 891 C C . GLY A 1 108 ? -6.857 10.160 19.725 1.00 97.50 108 GLY A C 1
ATOM 892 O O . GLY A 1 108 ? -7.457 9.875 20.757 1.00 97.50 108 GLY A O 1
ATOM 893 N N . TYR A 1 109 ? -7.255 9.699 18.534 1.00 97.94 109 TYR A N 1
ATOM 894 C CA . TYR A 1 109 ? -8.367 8.753 18.379 1.00 97.94 109 TYR A CA 1
ATOM 895 C C . TYR A 1 109 ? -8.000 7.325 18.799 1.00 97.94 109 TYR A C 1
ATOM 897 O O . TYR A 1 109 ? -8.878 6.515 19.105 1.00 97.94 109 TYR A O 1
ATOM 905 N N . THR A 1 110 ? -6.704 7.018 18.807 1.00 98.19 110 THR A N 1
ATOM 906 C CA . THR A 1 110 ? -6.116 5.779 19.325 1.00 98.19 110 THR A CA 1
ATOM 907 C C . THR A 1 110 ? -4.763 6.080 19.966 1.00 98.19 110 THR A C 1
ATOM 909 O O . THR A 1 110 ? -4.094 7.022 19.562 1.00 98.19 110 THR A O 1
ATOM 912 N N . GLU A 1 111 ? -4.317 5.251 20.897 1.00 97.56 111 GLU A N 1
ATOM 913 C CA . GLU A 1 111 ? -3.032 5.343 21.596 1.00 97.56 111 GLU A CA 1
ATOM 914 C C . GLU A 1 111 ? -1.838 4.955 20.711 1.00 97.56 111 GLU A C 1
ATOM 916 O O . GLU A 1 111 ? -0.697 5.312 20.998 1.00 97.56 111 GLU A O 1
ATOM 921 N N . SER A 1 112 ? -2.066 4.195 19.634 1.00 98.12 112 SER A N 1
ATOM 922 C CA . SER A 1 112 ? -1.002 3.784 18.713 1.00 98.12 112 SER A CA 1
ATOM 923 C C . SER A 1 112 ? -1.518 3.414 17.324 1.00 98.12 112 SER A C 1
ATOM 925 O O . SER A 1 112 ? -2.682 3.055 17.140 1.00 98.12 112 SER A O 1
ATOM 927 N N . ILE A 1 113 ? -0.605 3.379 16.346 1.00 97.50 113 ILE A N 1
ATOM 928 C CA . ILE A 1 113 ? -0.887 2.860 14.997 1.00 97.50 113 ILE A CA 1
ATOM 929 C C . ILE A 1 113 ? -1.423 1.424 15.084 1.00 97.50 113 ILE A C 1
ATOM 931 O O . ILE A 1 113 ? -2.398 1.073 14.426 1.00 97.50 113 ILE A O 1
ATOM 935 N N . LYS A 1 114 ? -0.826 0.584 15.940 1.00 97.50 114 LYS A N 1
ATOM 936 C CA . LYS A 1 114 ? -1.267 -0.805 16.133 1.00 97.50 114 LYS A CA 1
ATOM 937 C C . LYS A 1 114 ? -2.731 -0.872 16.567 1.00 97.50 114 LYS A C 1
ATOM 939 O O . LYS A 1 114 ? -3.489 -1.685 16.038 1.00 97.50 114 LYS A O 1
ATOM 944 N N . GLU A 1 115 ? -3.132 -0.014 17.497 1.00 98.12 115 GLU A N 1
ATOM 945 C CA . GLU A 1 115 ? -4.515 0.056 17.955 1.00 98.12 115 GLU A CA 1
ATOM 946 C C . GLU A 1 115 ? -5.459 0.553 16.849 1.00 98.12 115 GLU A C 1
ATOM 948 O O . GLU A 1 115 ? -6.528 -0.030 16.665 1.00 98.12 115 GLU A O 1
ATOM 953 N N . SER A 1 116 ? -5.046 1.541 16.046 1.00 98.31 116 SER A N 1
ATOM 954 C CA . SER A 1 116 ? -5.794 1.971 14.853 1.00 98.31 116 SER A CA 1
ATOM 955 C C . SER A 1 116 ? -6.124 0.806 13.918 1.00 98.31 116 SER A C 1
ATOM 957 O O . SER A 1 116 ? -7.272 0.647 13.495 1.00 98.31 116 SER A O 1
ATOM 959 N N . PHE A 1 117 ? -5.154 -0.071 13.644 1.00 97.69 117 PHE A N 1
ATOM 960 C CA . PHE A 1 117 ? -5.401 -1.276 12.849 1.00 97.69 117 PHE A CA 1
ATOM 961 C C . PHE A 1 117 ? -6.345 -2.255 13.548 1.00 97.69 117 PHE A C 1
ATOM 963 O O . PHE A 1 117 ? -7.303 -2.732 12.938 1.00 97.69 117 PHE A O 1
ATOM 970 N N . GLN A 1 118 ? -6.126 -2.528 14.834 1.00 97.44 118 GLN A N 1
ATOM 971 C CA . GLN A 1 118 ? -6.940 -3.477 15.595 1.00 97.44 118 GLN A CA 1
ATOM 972 C C . GLN A 1 118 ? -8.401 -3.044 15.757 1.00 97.44 118 GLN A C 1
ATOM 974 O O . GLN A 1 118 ? -9.283 -3.907 15.780 1.00 97.44 118 GLN A O 1
ATOM 979 N N . LYS A 1 119 ? -8.665 -1.740 15.872 1.00 97.88 119 LYS A N 1
ATOM 980 C CA . LYS A 1 119 ? -10.018 -1.201 16.038 1.00 97.88 119 LYS A CA 1
ATOM 981 C C . LYS A 1 119 ? -10.712 -0.928 14.707 1.00 97.88 119 LYS A C 1
ATOM 983 O O . LYS A 1 119 ? -11.892 -1.248 14.597 1.00 97.88 119 LYS A O 1
ATOM 988 N N . TYR A 1 120 ? -10.001 -0.407 13.701 1.00 98.19 120 TYR A N 1
ATOM 989 C CA . TYR A 1 120 ? -10.654 0.194 12.530 1.00 98.19 120 TYR A CA 1
ATOM 990 C C . TYR A 1 120 ? -10.157 -0.286 11.161 1.00 98.19 120 TYR A C 1
ATOM 992 O O . TYR A 1 120 ? -10.971 -0.344 10.243 1.00 98.19 120 TYR A O 1
ATOM 1000 N N . LEU A 1 121 ? -8.873 -0.638 10.998 1.00 96.88 121 LEU A N 1
ATOM 1001 C CA . LEU A 1 121 ? -8.262 -0.768 9.655 1.00 96.88 121 LEU A CA 1
ATOM 1002 C C . LEU A 1 121 ? -7.897 -2.201 9.216 1.00 96.88 121 LEU A C 1
ATOM 1004 O O . LEU A 1 121 ? -7.528 -2.401 8.054 1.00 96.88 121 LEU A O 1
ATOM 1008 N N . ASN A 1 122 ? -7.956 -3.189 10.114 1.00 93.88 122 ASN A N 1
ATOM 1009 C CA . ASN A 1 122 ? -7.728 -4.602 9.777 1.00 93.88 122 ASN A CA 1
ATOM 1010 C C . ASN A 1 122 ? -8.931 -5.234 9.057 1.00 93.88 122 ASN A C 1
ATOM 1012 O O . ASN A 1 122 ? -10.046 -4.737 9.197 1.00 93.88 122 ASN A O 1
ATOM 1016 N N . PRO A 1 123 ? -8.744 -6.364 8.348 1.00 89.69 123 PRO A N 1
ATOM 1017 C CA . PRO A 1 123 ? -9.857 -7.128 7.790 1.00 89.69 123 PRO A CA 1
ATOM 1018 C C . PRO A 1 123 ? -10.979 -7.369 8.809 1.00 89.69 123 PRO A C 1
ATOM 1020 O O . PRO A 1 123 ? -10.724 -7.713 9.966 1.00 89.69 123 PRO A O 1
ATOM 1023 N N . GLY A 1 124 ? -12.222 -7.138 8.381 1.00 91.12 124 GLY A N 1
ATOM 1024 C CA . GLY A 1 124 ? -13.414 -7.243 9.229 1.00 91.12 124 GLY A CA 1
ATOM 1025 C C . GLY A 1 124 ? -13.629 -6.081 10.210 1.00 91.12 124 GLY A C 1
ATOM 1026 O O . GLY A 1 124 ? -14.514 -6.169 11.060 1.00 91.12 124 GLY A O 1
ATOM 1027 N N . LYS A 1 125 ? -12.836 -5.004 10.137 1.00 96.81 125 LYS A N 1
ATOM 1028 C CA . LYS A 1 125 ? -13.015 -3.804 10.970 1.00 96.81 125 LYS A CA 1
ATOM 1029 C C . LYS A 1 125 ? -13.845 -2.723 10.268 1.00 96.81 125 LYS A C 1
ATOM 1031 O O . LYS A 1 125 ? -13.912 -2.719 9.041 1.00 96.81 125 LYS A O 1
ATOM 1036 N N . PRO A 1 126 ? -14.458 -1.789 11.025 1.00 97.56 126 PRO A N 1
ATOM 1037 C CA . PRO A 1 126 ? -15.463 -0.863 10.494 1.00 97.56 126 PRO A CA 1
ATOM 1038 C C . PRO A 1 126 ? -15.019 0.025 9.325 1.00 97.56 126 PRO A C 1
ATOM 1040 O O . PRO A 1 126 ? -15.852 0.403 8.512 1.00 97.56 126 PRO A O 1
ATOM 1043 N N . ALA A 1 127 ? -13.728 0.354 9.224 1.00 97.69 127 ALA A N 1
ATOM 1044 C CA . ALA A 1 127 ? -13.190 1.194 8.153 1.00 97.69 127 ALA A CA 1
ATOM 1045 C C . ALA A 1 127 ? -12.327 0.413 7.147 1.00 97.69 127 ALA A C 1
ATOM 1047 O O . ALA A 1 127 ? -11.588 0.995 6.344 1.00 97.69 127 ALA A O 1
ATOM 1048 N N . TYR A 1 128 ? -12.397 -0.918 7.178 1.00 95.69 128 TYR A N 1
ATOM 1049 C CA . TYR A 1 128 ? -11.688 -1.749 6.223 1.00 95.69 128 TYR A CA 1
ATOM 1050 C C . TYR A 1 128 ? -12.422 -1.791 4.885 1.00 95.69 128 TYR A C 1
ATOM 1052 O O . TYR A 1 128 ? -13.617 -2.059 4.813 1.00 95.69 128 TYR A O 1
ATOM 1060 N N . VAL A 1 129 ? -11.673 -1.540 3.813 1.00 93.81 129 VAL A N 1
ATOM 1061 C CA . VAL A 1 129 ? -12.161 -1.623 2.439 1.00 93.81 129 VAL A CA 1
ATOM 1062 C C . VAL A 1 129 ? -11.338 -2.672 1.711 1.00 93.81 129 VAL A C 1
ATOM 1064 O O . VAL A 1 129 ? -10.123 -2.504 1.539 1.00 93.81 129 VAL A O 1
ATOM 1067 N N . ASP A 1 130 ? -12.016 -3.724 1.255 1.00 88.00 130 ASP A N 1
ATOM 1068 C CA . ASP A 1 130 ? -11.397 -4.826 0.528 1.00 88.00 130 ASP A CA 1
ATOM 1069 C C . ASP A 1 130 ? -10.594 -4.327 -0.675 1.00 88.00 130 ASP A C 1
ATOM 1071 O O . ASP A 1 130 ? -11.022 -3.459 -1.452 1.00 88.00 130 ASP A O 1
ATOM 1075 N N . LYS A 1 131 ? -9.403 -4.906 -0.852 1.00 84.69 131 LYS A N 1
ATOM 1076 C CA . LYS A 1 131 ? -8.688 -4.793 -2.120 1.00 84.69 131 LYS A CA 1
ATOM 1077 C C . LYS A 1 131 ? -9.445 -5.643 -3.136 1.00 84.69 131 LYS A C 1
ATOM 1079 O O . LYS A 1 131 ? -9.687 -6.822 -2.899 1.00 84.69 131 LYS A O 1
ATOM 1084 N N . LYS A 1 132 ? -9.832 -5.050 -4.272 1.00 76.06 132 LYS A N 1
ATOM 1085 C CA . LYS A 1 132 ? -10.334 -5.852 -5.392 1.00 76.06 132 LYS A CA 1
ATOM 1086 C C . LYS A 1 132 ? -9.250 -6.860 -5.751 1.00 76.06 132 LYS A C 1
ATOM 1088 O O . LYS A 1 132 ? -8.112 -6.458 -5.996 1.00 76.06 132 LYS A O 1
ATOM 1093 N N . ALA A 1 133 ? -9.608 -8.140 -5.749 1.00 66.88 133 ALA A N 1
ATOM 1094 C CA . ALA A 1 133 ? -8.687 -9.194 -6.125 1.00 66.88 133 ALA A CA 1
ATOM 1095 C C . ALA A 1 133 ? -8.246 -8.954 -7.571 1.00 66.88 133 ALA A C 1
ATOM 1097 O O . ALA A 1 133 ? -9.050 -9.019 -8.501 1.00 66.88 133 ALA A O 1
ATOM 1098 N N . MET A 1 134 ? -6.972 -8.626 -7.741 1.00 75.00 134 MET A N 1
ATOM 1099 C CA . MET A 1 134 ? -6.312 -8.806 -9.018 1.00 75.00 134 MET A CA 1
ATOM 1100 C C . MET A 1 134 ? -5.947 -10.279 -9.134 1.00 75.00 134 MET A C 1
ATOM 1102 O O . MET A 1 134 ? -5.570 -10.895 -8.133 1.00 75.00 134 MET A O 1
ATOM 1106 N N . ASP A 1 135 ? -6.084 -10.848 -10.327 1.00 80.56 135 ASP A N 1
ATOM 1107 C CA . ASP A 1 135 ? -5.742 -12.248 -10.517 1.00 80.56 135 ASP A CA 1
ATOM 1108 C C . ASP A 1 135 ? -4.235 -12.421 -10.294 1.00 80.56 135 ASP A C 1
ATOM 1110 O O . ASP A 1 135 ? -3.410 -11.890 -11.037 1.00 80.56 135 ASP A O 1
ATOM 1114 N N . VAL A 1 136 ? -3.864 -13.183 -9.264 1.00 85.50 136 VAL A N 1
ATOM 1115 C CA . VAL A 1 136 ? -2.467 -13.549 -8.993 1.00 85.50 136 VAL A CA 1
ATOM 1116 C C . VAL A 1 136 ? -1.824 -14.155 -10.246 1.00 85.50 136 VAL A C 1
ATOM 1118 O O . VAL A 1 136 ? -0.638 -13.947 -10.494 1.00 85.50 136 VAL A O 1
ATOM 1121 N N . LYS A 1 137 ? -2.602 -14.852 -11.086 1.00 87.38 137 LYS A N 1
ATOM 1122 C CA . LYS A 1 137 ? -2.122 -15.398 -12.360 1.00 87.38 137 LYS A CA 1
ATOM 1123 C C . LYS A 1 137 ? -1.728 -14.314 -13.359 1.00 87.38 137 LYS A C 1
ATOM 1125 O O . LYS A 1 137 ? -0.778 -14.534 -14.104 1.00 87.38 137 LYS A O 1
ATOM 1130 N N . GLU A 1 138 ? -2.419 -13.176 -13.382 1.00 89.69 138 GLU A N 1
ATOM 1131 C CA . GLU A 1 138 ? -2.091 -12.040 -14.252 1.00 89.69 138 GLU A CA 1
ATOM 1132 C C . GLU A 1 138 ? -0.738 -11.441 -13.854 1.00 89.69 138 GLU A C 1
ATOM 1134 O O . GLU A 1 138 ? 0.143 -11.303 -14.699 1.00 89.69 138 GLU A O 1
ATOM 1139 N N . ILE A 1 139 ? -0.519 -11.218 -12.554 1.00 91.44 139 ILE A N 1
ATOM 1140 C CA . ILE A 1 139 ? 0.769 -10.739 -12.030 1.00 91.44 139 ILE A CA 1
ATOM 1141 C C . ILE A 1 139 ? 1.897 -11.727 -12.326 1.00 91.44 139 ILE A C 1
ATOM 1143 O O . ILE A 1 139 ? 2.939 -11.347 -12.853 1.00 91.44 139 ILE A O 1
ATOM 1147 N N . LEU A 1 140 ? 1.691 -13.014 -12.036 1.00 92.88 140 LEU A N 1
ATOM 1148 C CA . LEU A 1 140 ? 2.696 -14.045 -12.303 1.00 92.88 140 LEU A CA 1
ATOM 1149 C C . LEU A 1 140 ? 2.977 -14.224 -13.800 1.00 92.88 140 LEU A C 1
ATOM 1151 O O . LEU A 1 140 ? 4.077 -14.639 -14.166 1.00 92.88 140 LEU A O 1
ATOM 1155 N N . ARG A 1 141 ? 2.003 -13.944 -14.675 1.00 95.25 141 ARG A N 1
ATOM 1156 C CA . ARG A 1 141 ? 2.229 -13.895 -16.122 1.00 95.25 141 ARG A CA 1
ATOM 1157 C C . ARG A 1 141 ? 3.139 -12.718 -16.474 1.00 95.25 141 ARG A C 1
ATOM 1159 O O . ARG A 1 141 ? 4.175 -12.961 -17.075 1.00 95.25 141 ARG A O 1
ATOM 1166 N N . ILE A 1 142 ? 2.816 -11.502 -16.033 1.00 93.94 142 ILE A N 1
ATOM 1167 C CA . ILE A 1 142 ? 3.613 -10.296 -16.324 1.00 93.94 142 ILE A CA 1
ATOM 1168 C C . ILE A 1 142 ? 5.057 -10.454 -15.831 1.00 93.94 142 ILE A C 1
ATOM 1170 O O . ILE A 1 142 ? 5.997 -10.187 -16.578 1.00 93.94 142 ILE A O 1
ATOM 1174 N N . ILE A 1 143 ? 5.253 -10.973 -14.611 1.00 94.94 143 ILE A N 1
ATOM 1175 C CA . ILE A 1 143 ? 6.590 -11.262 -14.061 1.00 94.94 143 ILE A CA 1
ATOM 1176 C C . ILE A 1 143 ? 7.353 -12.242 -14.966 1.00 94.94 143 ILE A C 1
ATOM 1178 O O . ILE A 1 143 ? 8.526 -12.031 -15.272 1.00 94.94 143 ILE A O 1
ATOM 1182 N N . ARG A 1 144 ? 6.696 -13.317 -15.414 1.00 95.50 144 ARG A N 1
ATOM 1183 C CA . ARG A 1 144 ? 7.309 -14.331 -16.282 1.00 95.50 144 ARG A CA 1
ATOM 1184 C C . ARG A 1 144 ? 7.656 -13.782 -17.662 1.00 95.50 144 ARG A C 1
ATOM 1186 O O . ARG A 1 144 ? 8.727 -14.103 -18.171 1.00 95.50 144 ARG A O 1
ATOM 1193 N N . ASP A 1 145 ? 6.780 -12.972 -18.246 1.00 95.69 145 ASP A N 1
ATOM 1194 C CA . ASP A 1 145 ? 6.984 -12.349 -19.558 1.00 95.69 145 ASP A CA 1
ATOM 1195 C C . ASP A 1 145 ? 8.175 -11.372 -19.511 1.00 95.69 145 ASP A C 1
ATOM 1197 O O . ASP A 1 145 ? 8.991 -11.333 -20.432 1.00 95.69 145 ASP A O 1
ATOM 1201 N N . ASN A 1 146 ? 8.368 -10.712 -18.363 1.00 94.25 146 ASN A N 1
ATOM 1202 C CA . ASN A 1 146 ? 9.552 -9.917 -18.022 1.00 94.25 146 ASN A CA 1
ATOM 1203 C C . ASN A 1 146 ? 10.813 -10.757 -17.720 1.00 94.25 146 ASN A C 1
ATOM 1205 O O . ASN A 1 146 ? 11.880 -10.198 -17.481 1.00 94.25 146 ASN A O 1
ATOM 1209 N N . LYS A 1 147 ? 10.719 -12.096 -17.698 1.00 94.81 147 LYS A N 1
ATOM 1210 C CA . LYS A 1 147 ? 11.785 -13.025 -17.259 1.00 94.81 147 LYS A CA 1
ATOM 1211 C C . LYS A 1 147 ? 12.312 -12.719 -15.849 1.00 94.81 147 LYS A C 1
ATOM 1213 O O . LYS A 1 147 ? 13.454 -13.044 -15.521 1.00 94.81 147 LYS A O 1
ATOM 1218 N N . ALA A 1 148 ? 11.467 -12.113 -15.023 1.00 96.12 148 ALA A N 1
ATOM 1219 C CA . ALA A 1 148 ? 11.774 -11.724 -13.661 1.00 96.12 148 ALA A CA 1
ATOM 1220 C C . ALA A 1 148 ? 11.606 -12.900 -12.685 1.00 96.12 148 ALA A C 1
ATOM 1222 O O . ALA A 1 148 ? 10.933 -13.897 -12.960 1.00 96.12 148 ALA A O 1
ATOM 1223 N N . VAL A 1 149 ? 12.218 -12.769 -11.509 1.00 96.62 149 VAL A N 1
ATOM 1224 C CA . V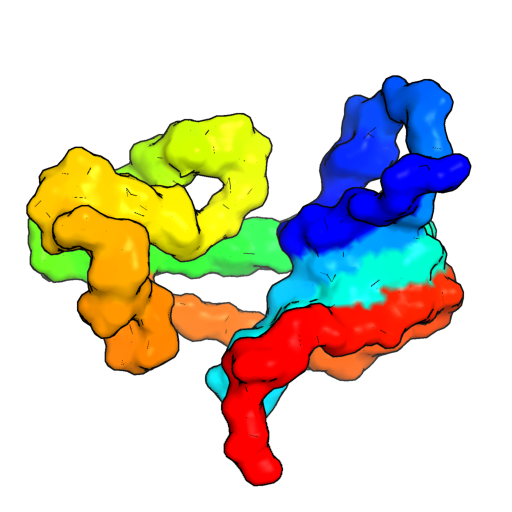AL A 1 149 ? 12.128 -13.749 -10.418 1.00 96.62 149 VAL A CA 1
ATOM 1225 C C . VAL A 1 149 ? 11.052 -13.309 -9.432 1.00 96.62 149 VAL A C 1
ATOM 1227 O O . VAL A 1 149 ? 11.166 -12.226 -8.866 1.00 96.62 149 VAL A O 1
ATOM 1230 N N . SER A 1 150 ? 10.046 -14.152 -9.180 1.00 95.56 150 SER A N 1
ATOM 1231 C CA . SER A 1 150 ? 9.024 -13.926 -8.145 1.00 95.56 150 SER A CA 1
ATOM 1232 C C . SER A 1 150 ? 9.374 -14.607 -6.819 1.00 95.56 150 SER A C 1
ATOM 1234 O O . SER A 1 150 ? 9.697 -15.796 -6.812 1.00 95.56 150 SER A O 1
ATOM 1236 N N . ILE A 1 151 ? 9.208 -13.904 -5.698 1.00 95.44 151 ILE A N 1
ATOM 1237 C CA . ILE A 1 151 ? 9.372 -14.422 -4.333 1.00 95.44 151 ILE A CA 1
ATOM 1238 C C . ILE A 1 151 ? 8.146 -14.044 -3.494 1.00 95.44 151 ILE A C 1
ATOM 1240 O O . ILE A 1 151 ? 7.710 -12.895 -3.514 1.00 95.44 151 ILE A O 1
ATOM 1244 N N . LEU A 1 152 ? 7.599 -14.993 -2.729 1.00 93.88 152 LEU A N 1
ATOM 1245 C CA . LEU A 1 152 ? 6.566 -14.701 -1.733 1.00 93.88 152 LEU A CA 1
ATOM 1246 C C . LEU A 1 152 ? 7.177 -13.891 -0.583 1.00 93.88 152 LEU A C 1
ATOM 1248 O O . LEU A 1 152 ? 8.097 -14.359 0.090 1.00 93.88 152 LEU A O 1
ATOM 1252 N N . ALA A 1 153 ? 6.679 -12.679 -0.366 1.00 93.19 153 ALA A N 1
ATOM 1253 C CA . ALA A 1 153 ? 7.179 -11.811 0.687 1.00 93.19 153 ALA A CA 1
ATOM 1254 C C . ALA A 1 153 ? 6.573 -12.193 2.043 1.00 93.19 153 ALA A C 1
ATOM 1256 O O . ALA A 1 153 ? 5.440 -12.666 2.109 1.00 93.19 153 ALA A O 1
ATOM 1257 N N . HIS A 1 154 ? 7.366 -11.993 3.107 1.00 91.25 154 HIS A N 1
ATOM 1258 C CA . HIS A 1 154 ? 6.973 -12.127 4.522 1.00 91.25 154 HIS A CA 1
ATOM 1259 C C . HIS A 1 154 ? 5.941 -13.243 4.808 1.00 91.25 154 HIS A C 1
ATOM 1261 O O . HIS A 1 154 ? 4.931 -12.992 5.462 1.00 91.25 154 HIS A O 1
ATOM 1267 N N . PRO A 1 155 ? 6.220 -14.508 4.424 1.00 88.12 155 PRO A N 1
ATOM 1268 C CA . PRO A 1 155 ? 5.237 -15.598 4.452 1.00 88.12 155 PRO A CA 1
ATOM 1269 C C . PRO A 1 155 ? 4.646 -15.880 5.840 1.00 88.12 155 PRO A C 1
ATOM 1271 O O . PRO A 1 155 ? 3.536 -16.378 5.942 1.00 88.12 155 PRO A O 1
ATOM 1274 N N . LYS A 1 156 ? 5.341 -15.497 6.918 1.00 86.75 156 LYS A N 1
ATOM 1275 C CA . LYS A 1 156 ? 4.855 -15.610 8.303 1.00 86.75 156 LYS A CA 1
ATOM 1276 C C . LYS A 1 156 ? 3.602 -14.762 8.593 1.00 86.75 156 LYS A C 1
ATOM 1278 O O . LYS A 1 156 ? 2.964 -14.958 9.622 1.00 86.75 156 LYS A O 1
ATOM 1283 N N . THR A 1 157 ? 3.290 -13.774 7.753 1.00 81.81 157 THR A N 1
ATOM 1284 C CA . THR A 1 157 ? 2.085 -12.938 7.899 1.00 81.81 157 THR A CA 1
ATOM 1285 C C . THR A 1 157 ? 0.846 -13.579 7.277 1.00 81.81 157 THR A C 1
ATOM 1287 O O . THR A 1 157 ? -0.271 -13.159 7.577 1.00 81.81 157 THR A O 1
ATOM 1290 N N . ILE A 1 158 ? 1.043 -14.607 6.451 1.00 82.44 158 ILE A N 1
ATOM 1291 C CA . ILE A 1 158 ? -0.013 -15.364 5.791 1.00 82.44 158 ILE A CA 1
ATOM 1292 C C . ILE A 1 158 ? -0.490 -16.434 6.771 1.00 82.44 158 ILE A C 1
ATOM 1294 O O . ILE A 1 158 ? 0.313 -17.055 7.466 1.00 82.44 158 ILE A O 1
ATOM 1298 N N . LYS A 1 159 ? -1.806 -16.627 6.863 1.00 75.88 159 LYS A N 1
ATOM 1299 C CA . LYS A 1 159 ? -2.374 -17.676 7.711 1.00 75.88 159 LYS A CA 1
ATOM 1300 C C . LYS A 1 159 ? -2.085 -19.042 7.087 1.00 75.88 159 LYS A C 1
ATOM 1302 O O . LYS A 1 159 ? -2.346 -19.234 5.901 1.00 75.88 159 LYS A O 1
AT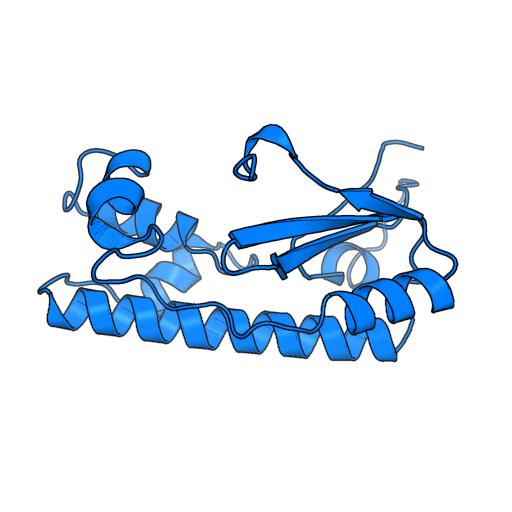OM 1307 N N . ASP A 1 160 ? -1.576 -19.966 7.894 1.00 65.25 160 ASP A N 1
ATOM 1308 C CA . ASP A 1 160 ? -1.506 -21.379 7.530 1.00 65.25 160 ASP A CA 1
ATOM 1309 C C . ASP A 1 160 ? -2.944 -21.928 7.476 1.00 65.25 160 ASP A C 1
ATOM 1311 O O . ASP A 1 160 ? -3.663 -21.874 8.478 1.00 65.25 160 ASP A O 1
ATOM 1315 N N . GLU A 1 161 ? -3.378 -22.398 6.304 1.00 53.31 161 GLU A N 1
ATOM 1316 C CA . GLU A 1 161 ? -4.558 -23.270 6.160 1.00 53.31 161 GLU A CA 1
ATOM 1317 C C . GLU A 1 161 ? -4.135 -24.739 6.233 1.00 53.31 161 GLU A C 1
ATOM 1319 O O . GLU A 1 161 ? -3.187 -25.112 5.500 1.00 53.31 161 GLU A O 1
#

Foldseek 3Di:
DPEADAEELDLCCVVVDPDPDDHWYKYWYFFADPNDTWIKIKTNFDSPDPVSHVRSVVLLVLQLVLLQQLQVLVVVVVDPDDSVQQVVQCVNPRGDVLSVLVVCCVVVVDVHSVVCQVAADDPPHRSHDDRDGDPPVVVVVSSVVRVIDMDTPPCVSPDDD

Secondary structure (DSSP, 8-state):
---B---BT--HHHHS---SS-PBPEEEEEEEETTEEEEEEEES--TT-HHHHHHHHHHHHHHHHHHHHHHHHHHHTT----HHHHHHHHTTSPP-HHHHHHHHHHTTSSSSHHHHIIIIISTTSTT--PPP---HHHHHHHHHHTTPEEEE--GGGSPP-

Radius of gyration: 16.92 Å; chains: 1; bounding box: 45×39×42 Å

Sequence (161 aa):
MKGSITDHDNLEYYLNSKHDEFFIPGIEFGLTYKNEEVHILAYFIDTYDKELLDLTVKLQEDRNRRIHKTVLLLSDLGFSITYEEVERKSKGKILSRSHIGELLAEKGYTESIKESFQKYLNPGKPAYVDKKAMDVKEILRIIRDNKAVSILAHPKTIKDE

pLDDT: mean 91.07, std 8.29, range [53.31, 98.5]